Protein AF-A0A4U8U239-F1 (afdb_monomer_lite)

pLDDT: mean 87.63, std 6.92, range [66.44, 97.81]

Radius of gyration: 23.56 Å; chains: 1; bounding box: 45×42×90 Å

Structure (mmCIF, N/CA/C/O backbone):
data_AF-A0A4U8U239-F1
#
_entry.id   AF-A0A4U8U239-F1
#
loop_
_atom_site.group_PDB
_atom_site.id
_atom_site.type_symbol
_atom_site.label_atom_id
_atom_site.label_alt_id
_atom_site.label_comp_id
_atom_site.label_asym_id
_atom_site.label_entity_id
_atom_site.label_seq_id
_atom_site.pdbx_PDB_ins_code
_atom_site.Cartn_x
_atom_site.Cartn_y
_atom_site.Cartn_z
_atom_site.occupancy
_atom_site.B_iso_or_equiv
_atom_site.auth_seq_id
_atom_site.auth_comp_id
_atom_site.auth_asym_id
_atom_site.auth_atom_id
_atom_site.pdbx_PDB_model_num
ATOM 1 N N . VAL A 1 1 ? -16.270 -7.126 15.832 1.00 89.12 1 VAL A N 1
ATOM 2 C CA . VAL A 1 1 ? -16.347 -7.074 14.350 1.00 89.12 1 VAL A CA 1
ATOM 3 C C . VAL A 1 1 ? -17.760 -6.750 13.882 1.00 89.12 1 VAL A C 1
ATOM 5 O O . VAL A 1 1 ? -17.944 -5.683 13.320 1.00 89.12 1 VAL A O 1
ATOM 8 N N . GLN A 1 2 ? -18.766 -7.577 14.195 1.00 93.00 2 GLN A N 1
ATOM 9 C CA . GLN A 1 2 ? -20.156 -7.355 13.753 1.00 93.00 2 GLN A CA 1
ATOM 10 C C . GLN A 1 2 ? -20.724 -5.968 14.104 1.00 93.00 2 GLN A C 1
ATOM 12 O O . GLN A 1 2 ? -21.335 -5.341 13.250 1.00 93.00 2 GLN A O 1
ATOM 17 N N . ALA A 1 3 ? -20.462 -5.449 15.310 1.00 90.44 3 ALA A N 1
ATOM 18 C CA . ALA A 1 3 ? -20.930 -4.118 15.713 1.00 90.44 3 ALA A CA 1
ATOM 19 C C . ALA A 1 3 ? -20.398 -2.978 14.821 1.00 90.44 3 ALA A C 1
ATOM 21 O O . ALA A 1 3 ? -21.131 -2.041 14.531 1.00 90.44 3 ALA A O 1
ATOM 22 N N . PHE A 1 4 ? -19.150 -3.072 14.347 1.00 90.56 4 PHE A N 1
ATOM 23 C CA . PHE A 1 4 ? -18.616 -2.120 13.368 1.00 90.56 4 PHE A CA 1
ATOM 24 C C . PHE A 1 4 ? -19.278 -2.321 12.002 1.00 90.56 4 PHE A C 1
ATOM 26 O O . PHE A 1 4 ? -19.697 -1.353 11.372 1.00 90.56 4 PHE A O 1
ATOM 33 N N . ASN A 1 5 ? -19.433 -3.579 11.579 1.00 94.56 5 ASN A N 1
ATOM 34 C CA . ASN A 1 5 ? -19.950 -3.898 10.249 1.00 94.56 5 ASN A CA 1
ATOM 35 C C . ASN A 1 5 ? -21.451 -3.596 10.088 1.00 94.56 5 ASN A C 1
ATOM 37 O O . ASN A 1 5 ? -21.918 -3.371 8.976 1.00 94.56 5 ASN A O 1
ATOM 41 N N . ALA A 1 6 ? -22.207 -3.516 11.188 1.00 96.44 6 ALA A N 1
ATOM 42 C CA . ALA A 1 6 ? -23.620 -3.133 11.181 1.00 96.44 6 ALA A CA 1
ATOM 43 C C . ALA A 1 6 ? -23.863 -1.708 10.649 1.00 96.44 6 ALA A C 1
ATOM 45 O O . ALA A 1 6 ? -24.952 -1.406 10.167 1.00 96.44 6 ALA A O 1
ATOM 46 N N . VAL A 1 7 ? -22.851 -0.834 10.715 1.00 94.81 7 VAL A N 1
ATOM 47 C CA . VAL A 1 7 ? -22.928 0.567 10.271 1.00 94.81 7 VAL A CA 1
ATOM 48 C C . VAL A 1 7 ? -21.928 0.890 9.154 1.00 94.81 7 VAL A C 1
ATOM 50 O O . VAL A 1 7 ? -21.619 2.060 8.911 1.00 94.81 7 VAL A O 1
ATOM 53 N N . THR A 1 8 ? -21.429 -0.121 8.429 1.00 94.12 8 THR A N 1
ATOM 54 C CA . THR A 1 8 ? -20.496 0.079 7.303 1.00 94.12 8 THR A CA 1
ATOM 55 C C . THR A 1 8 ? -21.087 0.972 6.215 1.00 94.12 8 THR A C 1
ATOM 57 O O . THR A 1 8 ? -20.387 1.841 5.713 1.00 94.12 8 THR A O 1
ATOM 60 N N . ASN A 1 9 ? -22.383 0.857 5.910 1.00 92.06 9 ASN A N 1
ATOM 61 C CA . ASN A 1 9 ? -23.028 1.694 4.886 1.00 92.06 9 ASN A CA 1
ATOM 62 C C . ASN A 1 9 ? -23.039 3.192 5.239 1.00 92.06 9 ASN A C 1
ATOM 64 O O . ASN A 1 9 ? -23.106 4.032 4.349 1.00 92.06 9 ASN A O 1
ATOM 68 N N . GLN A 1 10 ? -22.969 3.536 6.528 1.00 92.94 10 GLN A N 1
ATOM 69 C CA . GLN A 1 10 ? -22.936 4.927 6.988 1.00 92.94 10 GLN A CA 1
ATOM 70 C C . GLN A 1 10 ? -21.494 5.429 7.126 1.00 92.94 10 GLN A C 1
ATOM 72 O O . GLN A 1 10 ? -21.146 6.522 6.678 1.00 92.94 10 GLN A O 1
ATOM 77 N N . THR A 1 11 ? -20.636 4.613 7.737 1.00 93.62 11 THR A N 1
ATOM 78 C CA . THR A 1 11 ? -19.259 4.996 8.078 1.00 93.62 11 THR A CA 1
ATOM 79 C C . THR A 1 11 ? -18.262 4.788 6.938 1.00 93.62 11 THR A C 1
ATOM 81 O O . THR A 1 11 ? -17.232 5.454 6.909 1.00 93.62 11 THR A O 1
ATOM 84 N N . GLY A 1 12 ? -18.543 3.873 6.008 1.00 93.44 12 GLY A N 1
ATOM 85 C CA . GLY A 1 12 ? -17.597 3.397 4.993 1.00 93.44 12 GLY A CA 1
ATOM 86 C C . GLY A 1 12 ? -16.484 2.510 5.542 1.00 93.44 12 GLY A C 1
ATOM 87 O O . GLY A 1 12 ? -15.516 2.251 4.828 1.00 93.44 12 GLY A O 1
ATOM 88 N N . VAL A 1 13 ? -16.583 2.075 6.804 1.00 95.69 13 VAL A N 1
ATOM 89 C CA . VAL A 1 13 ? -15.553 1.285 7.486 1.00 95.69 13 VAL A CA 1
ATOM 90 C C . VAL A 1 13 ? -16.007 -0.160 7.634 1.00 95.69 13 VAL A C 1
ATOM 92 O O . VAL A 1 13 ? -17.087 -0.443 8.148 1.00 95.69 13 VAL A O 1
ATOM 95 N N . GLU A 1 14 ? -15.145 -1.078 7.220 1.00 95.12 14 GLU A N 1
ATOM 96 C CA . GLU A 1 14 ? -15.298 -2.517 7.380 1.00 95.12 14 GLU A CA 1
ATOM 97 C C . GLU A 1 14 ? -14.245 -3.037 8.363 1.00 95.12 14 GLU A C 1
ATOM 99 O O . GLU A 1 14 ? -13.045 -2.786 8.220 1.00 95.12 14 GLU A O 1
ATOM 104 N N . ALA A 1 15 ? -14.694 -3.772 9.374 1.00 95.06 15 ALA A N 1
ATOM 105 C CA . ALA A 1 15 ? -13.846 -4.443 10.339 1.00 95.06 15 ALA A CA 1
ATOM 106 C C . ALA A 1 15 ? -13.650 -5.915 9.970 1.00 95.06 15 ALA A C 1
ATOM 108 O O . ALA A 1 15 ? -14.601 -6.616 9.619 1.00 95.06 15 ALA A O 1
ATOM 109 N N . TYR A 1 16 ? -12.427 -6.405 10.148 1.00 94.12 16 TYR A N 1
ATOM 110 C CA . TYR A 1 16 ? -12.089 -7.821 10.031 1.00 94.12 16 TYR A CA 1
ATOM 111 C C . TYR A 1 16 ? -10.949 -8.184 10.986 1.00 94.12 16 TYR A C 1
ATOM 113 O O . TYR A 1 16 ? -10.226 -7.318 11.480 1.00 94.12 16 TYR A O 1
ATOM 121 N N . THR A 1 17 ? -10.793 -9.472 11.269 1.00 92.25 17 THR A N 1
ATOM 122 C CA . THR A 1 17 ? -9.644 -10.007 12.008 1.00 92.25 17 THR A CA 1
ATOM 123 C C . THR A 1 17 ? -8.698 -10.686 11.035 1.00 92.25 17 THR A C 1
ATOM 125 O O . THR A 1 17 ? -9.157 -11.417 10.161 1.00 92.25 17 THR A O 1
ATOM 128 N N . ASP A 1 18 ? -7.396 -10.444 11.162 1.00 88.75 18 ASP A N 1
ATOM 129 C CA . ASP A 1 18 ? -6.413 -11.195 10.377 1.00 88.75 18 ASP A CA 1
ATOM 130 C C . ASP A 1 18 ? -6.104 -12.571 10.987 1.00 88.75 18 ASP A C 1
ATOM 132 O O . ASP A 1 18 ? -6.537 -12.901 12.091 1.00 88.75 18 ASP A O 1
ATOM 136 N N . GLU A 1 19 ? -5.304 -13.361 10.270 1.00 87.62 19 GLU A N 1
ATOM 137 C CA . GLU A 1 19 ? -4.819 -14.686 10.685 1.00 87.62 19 GLU A CA 1
ATOM 138 C C . GLU A 1 19 ? -4.038 -14.666 12.010 1.00 87.62 19 GLU A C 1
ATOM 140 O O . GLU A 1 19 ? -3.882 -15.693 12.662 1.00 87.62 19 GLU A O 1
ATOM 145 N N . ARG A 1 20 ? -3.547 -13.492 12.431 1.00 86.06 20 ARG A N 1
ATOM 146 C CA . ARG A 1 20 ? -2.832 -13.286 13.699 1.00 86.06 20 ARG A CA 1
ATOM 147 C C . ARG A 1 20 ? -3.759 -12.788 14.814 1.00 86.06 20 ARG A C 1
ATOM 149 O O . ARG A 1 20 ? -3.275 -12.408 15.877 1.00 86.06 20 ARG A O 1
ATOM 156 N N . GLY A 1 21 ? -5.071 -12.748 14.574 1.00 87.62 21 GLY A N 1
ATOM 157 C CA . GLY A 1 21 ? -6.083 -12.308 15.533 1.00 87.62 21 GLY A CA 1
ATOM 158 C C . GLY A 1 21 ? -6.129 -10.795 15.764 1.00 87.62 21 GLY A C 1
ATOM 159 O O . GLY A 1 21 ? -6.797 -10.339 16.692 1.00 87.62 21 GLY A O 1
ATOM 160 N N . ARG A 1 22 ? -5.439 -9.986 14.951 1.00 86.25 22 ARG A N 1
ATOM 161 C CA . ARG A 1 22 ? -5.459 -8.523 15.092 1.00 86.25 22 ARG A CA 1
ATOM 162 C C . ARG A 1 22 ? -6.729 -7.960 14.468 1.00 86.25 22 ARG A C 1
ATOM 164 O O . ARG A 1 22 ? -7.113 -8.351 13.368 1.00 86.25 22 ARG A O 1
ATOM 171 N N . LEU A 1 23 ? -7.345 -6.994 15.149 1.00 89.06 23 LEU A N 1
ATOM 172 C CA . LEU A 1 23 ? -8.452 -6.215 14.600 1.00 89.06 23 LEU A CA 1
ATOM 173 C C . LEU A 1 23 ? -7.921 -5.218 13.565 1.00 89.06 23 LEU A C 1
ATOM 175 O O . LEU A 1 23 ? -7.136 -4.330 13.897 1.00 89.06 23 LEU A O 1
ATOM 179 N N . ASN A 1 24 ? -8.400 -5.336 12.333 1.00 90.75 24 ASN A N 1
ATOM 180 C CA . ASN A 1 24 ? -8.110 -4.424 11.240 1.00 90.75 24 ASN A CA 1
ATOM 181 C C . ASN A 1 24 ? -9.386 -3.706 10.808 1.00 90.75 24 ASN A C 1
ATOM 183 O O . ASN A 1 24 ? -10.465 -4.297 10.762 1.00 90.75 24 ASN A O 1
ATOM 187 N N . LEU A 1 25 ? -9.241 -2.425 10.478 1.00 92.25 25 LEU A N 1
ATOM 188 C CA . LEU A 1 25 ? -10.317 -1.582 9.974 1.00 92.25 25 LEU A CA 1
ATOM 189 C C . LEU A 1 25 ? -9.898 -1.038 8.614 1.00 92.25 25 LEU A C 1
ATOM 191 O O . LEU A 1 25 ? -8.830 -0.436 8.486 1.00 92.25 25 LEU A O 1
ATOM 195 N N . ARG A 1 26 ? -10.726 -1.277 7.602 1.00 93.19 26 ARG A N 1
ATOM 196 C CA . ARG A 1 26 ? -10.507 -0.850 6.222 1.00 93.19 26 ARG A CA 1
ATOM 197 C C . ARG A 1 26 ? -11.599 0.130 5.827 1.00 93.19 26 ARG A C 1
ATOM 199 O O . ARG A 1 26 ? -12.774 -0.159 6.014 1.00 93.19 26 ARG A O 1
ATOM 206 N N . SER A 1 27 ? -11.213 1.265 5.255 1.00 94.75 27 SER A N 1
ATOM 207 C CA . SER A 1 27 ? -12.162 2.122 4.547 1.00 94.75 27 SER A CA 1
ATOM 208 C C . SER A 1 27 ? -12.376 1.561 3.142 1.00 94.75 27 SER A C 1
ATOM 210 O O . SER A 1 27 ? -11.406 1.237 2.454 1.00 94.75 27 SER A O 1
ATOM 212 N N . VAL A 1 28 ? -13.636 1.417 2.738 1.00 92.06 28 VAL A N 1
ATOM 213 C CA . VAL A 1 28 ? -14.023 0.869 1.426 1.00 92.06 28 VAL A CA 1
ATOM 214 C C . VAL A 1 28 ? -13.855 1.910 0.314 1.00 92.06 28 VAL A C 1
ATOM 216 O O . VAL A 1 28 ? -13.557 1.561 -0.822 1.00 92.06 28 VAL A O 1
ATOM 219 N N . ASP A 1 29 ? -14.002 3.190 0.650 1.00 91.25 29 ASP A N 1
ATOM 220 C CA . ASP A 1 29 ? -14.019 4.321 -0.284 1.00 91.25 29 ASP A CA 1
ATOM 221 C C . ASP A 1 29 ? -12.818 5.272 -0.134 1.00 91.25 29 ASP A C 1
ATOM 223 O O . ASP A 1 29 ? -12.773 6.326 -0.764 1.00 91.25 29 ASP A O 1
ATOM 227 N N . GLY A 1 30 ? -11.826 4.910 0.686 1.00 89.12 30 GLY A N 1
ATOM 228 C CA . GLY A 1 30 ? -10.599 5.689 0.874 1.00 89.12 30 GLY A CA 1
ATOM 229 C C . GLY A 1 30 ? -10.730 6.883 1.824 1.00 89.12 30 GLY A C 1
ATOM 230 O O . GLY A 1 30 ? -9.818 7.707 1.895 1.00 89.12 30 GLY A O 1
ATOM 231 N N . ARG A 1 31 ? -11.830 6.993 2.578 1.00 91.12 31 ARG A N 1
ATOM 232 C CA . ARG A 1 31 ? -11.974 7.988 3.648 1.00 91.12 31 ARG A CA 1
ATOM 233 C C . ARG A 1 31 ? -11.048 7.704 4.831 1.00 91.12 31 ARG A C 1
ATOM 235 O O . ARG A 1 31 ? -10.681 6.567 5.128 1.00 91.12 31 ARG A O 1
ATOM 242 N N . GLY A 1 32 ? -10.729 8.767 5.567 1.00 92.12 32 GLY A N 1
ATOM 243 C CA . GLY A 1 32 ? -10.059 8.643 6.854 1.00 92.12 32 GLY A CA 1
ATOM 244 C C . GLY A 1 32 ? -10.938 7.975 7.905 1.00 92.12 32 GLY A C 1
ATOM 245 O O . GLY A 1 32 ? -12.144 8.201 7.971 1.00 92.12 32 GLY A O 1
ATOM 246 N N . ILE A 1 33 ? -10.308 7.174 8.755 1.00 94.00 33 ILE A N 1
ATOM 247 C CA . ILE A 1 33 ? -10.934 6.495 9.881 1.00 94.00 33 ILE A CA 1
ATOM 248 C C . ILE A 1 33 ? -10.570 7.262 11.148 1.00 94.00 33 ILE A C 1
ATOM 250 O O . ILE A 1 33 ? -9.400 7.329 11.533 1.00 94.00 33 ILE A O 1
ATOM 254 N N . LYS A 1 34 ? -11.586 7.813 11.814 1.00 93.38 34 LYS A N 1
ATOM 255 C CA . LYS A 1 34 ? -11.465 8.405 13.145 1.00 93.38 34 LYS A CA 1
ATOM 256 C C . LYS A 1 34 ? -12.324 7.631 14.129 1.00 93.38 34 LYS A C 1
ATOM 258 O O . LYS A 1 34 ? -13.520 7.467 13.911 1.00 93.38 34 LYS A O 1
ATOM 263 N N . ILE A 1 35 ? -11.712 7.176 15.216 1.00 91.94 35 ILE A N 1
ATOM 264 C CA . ILE A 1 35 ? -12.383 6.411 16.266 1.00 91.94 35 ILE A CA 1
ATOM 265 C C . ILE A 1 35 ? -12.083 7.059 17.597 1.00 91.94 35 ILE A C 1
ATOM 267 O O . ILE A 1 35 ? -10.930 7.158 18.012 1.00 91.94 35 ILE A O 1
ATOM 271 N N . SER A 1 36 ? -13.137 7.459 18.285 1.00 90.75 36 SER A N 1
ATOM 272 C CA . SER A 1 36 ? -13.073 7.919 19.659 1.00 90.75 36 SER A CA 1
ATOM 273 C C . SER A 1 36 ? -14.030 7.109 20.514 1.00 90.75 36 SER A C 1
ATOM 275 O O . SER A 1 36 ? -15.058 6.620 20.045 1.00 90.75 36 SER A O 1
ATOM 277 N N . ILE A 1 37 ? -13.681 6.982 21.785 1.00 87.06 37 ILE A N 1
ATOM 278 C CA . ILE A 1 37 ? -14.622 6.573 22.819 1.00 87.06 37 ILE A CA 1
ATOM 279 C C . ILE A 1 37 ? -14.997 7.808 23.631 1.00 87.06 37 ILE A C 1
ATOM 281 O O . ILE A 1 37 ? -14.170 8.701 23.851 1.00 87.06 37 ILE A O 1
ATOM 285 N N . GLY A 1 38 ? -16.258 7.863 24.057 1.00 82.00 38 GLY A N 1
ATOM 286 C CA . GLY A 1 38 ? -16.672 8.810 25.086 1.00 82.00 38 GLY A CA 1
ATOM 287 C C . GLY A 1 38 ? -15.878 8.582 26.375 1.00 82.00 38 GLY A C 1
ATOM 288 O O . GLY A 1 38 ? -15.205 7.560 26.529 1.00 82.00 38 GLY A O 1
ATOM 289 N N . LYS A 1 39 ? -15.956 9.531 27.313 1.00 77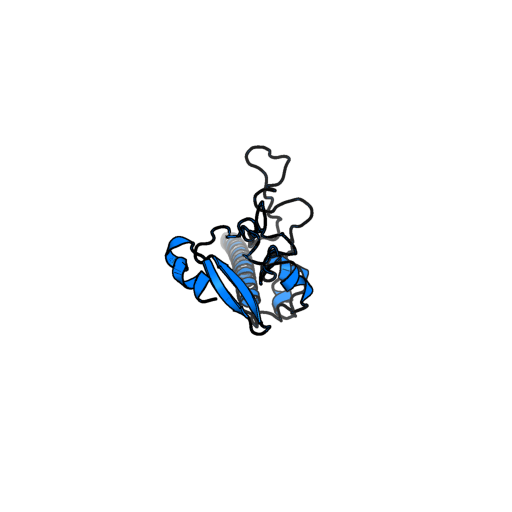.56 39 LYS A N 1
ATOM 290 C CA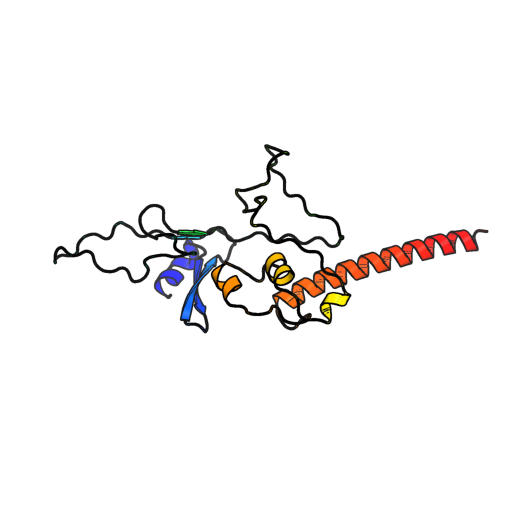 . LYS A 1 39 ? -15.408 9.307 28.655 1.00 77.56 39 LYS A CA 1
ATOM 291 C C . LYS A 1 39 ? -16.046 8.047 29.230 1.00 77.56 39 LYS A C 1
ATOM 293 O O . LYS A 1 39 ? -17.267 7.901 29.179 1.00 77.56 39 LYS A O 1
ATOM 298 N N . ASN A 1 40 ? -15.231 7.150 29.774 1.00 74.50 40 ASN A N 1
ATOM 299 C CA . ASN A 1 40 ? -15.776 6.020 30.508 1.00 74.50 40 ASN A CA 1
ATOM 300 C C . ASN A 1 40 ? -16.367 6.543 31.820 1.00 74.50 40 ASN A C 1
ATOM 302 O O . ASN A 1 40 ? -15.644 6.911 32.747 1.00 74.50 40 ASN A O 1
ATOM 306 N N . GLU A 1 41 ? -17.692 6.591 31.877 1.00 75.94 41 GLU A N 1
ATOM 307 C CA . GLU A 1 41 ? -18.444 6.924 33.082 1.00 75.94 41 GLU A CA 1
ATOM 308 C C . GLU A 1 41 ? -18.244 5.832 34.148 1.00 75.94 41 GLU A C 1
ATOM 310 O O . GLU A 1 41 ? -18.044 4.653 33.838 1.00 75.94 41 GLU A O 1
ATOM 315 N N . LYS A 1 42 ? -18.296 6.210 35.431 1.00 79.56 42 LYS A N 1
ATOM 316 C CA . LYS A 1 42 ? -18.267 5.230 36.526 1.00 79.56 42 LYS A CA 1
ATOM 317 C C . LYS A 1 42 ? -19.534 4.375 36.458 1.00 79.56 42 LYS A C 1
ATOM 319 O O . LYS A 1 42 ? -20.637 4.908 36.397 1.00 79.56 42 LYS A O 1
ATOM 324 N N . GLY A 1 43 ? -19.380 3.054 36.520 1.00 76.25 43 GLY A N 1
ATOM 325 C CA . GLY A 1 43 ? -20.520 2.159 36.714 1.00 76.25 43 GLY A CA 1
ATOM 326 C C . GLY A 1 43 ? -21.140 2.338 38.105 1.00 76.25 43 GLY A C 1
ATOM 327 O O . GLY A 1 43 ? -20.559 2.995 38.970 1.00 76.25 43 GLY A O 1
ATOM 328 N N . GLN A 1 44 ? -22.280 1.687 38.360 1.00 77.06 44 GLN A N 1
ATOM 329 C CA . GLN A 1 44 ? -22.995 1.751 39.651 1.00 77.06 44 GLN A CA 1
ATOM 330 C C . GLN A 1 44 ? -22.109 1.403 40.868 1.00 77.06 44 GLN A C 1
ATOM 332 O O . GLN A 1 44 ? -22.338 1.901 41.964 1.00 77.06 44 GLN A O 1
ATOM 337 N N . ASN A 1 45 ? -21.031 0.639 40.664 1.00 82.06 45 ASN A N 1
ATOM 338 C CA . ASN A 1 45 ? -20.056 0.267 41.697 1.00 82.06 45 ASN A CA 1
ATOM 339 C C . ASN A 1 45 ? -18.961 1.333 41.940 1.00 82.06 45 ASN A C 1
ATOM 341 O O . ASN A 1 45 ? -17.938 1.036 42.557 1.00 82.06 45 ASN A O 1
ATOM 345 N N . GLY A 1 46 ? -19.094 2.543 41.381 1.00 81.19 46 GLY A N 1
ATOM 346 C CA . GLY A 1 46 ? -18.133 3.647 41.522 1.00 81.19 46 GLY A CA 1
ATOM 347 C C . GLY A 1 46 ? -16.799 3.455 40.783 1.00 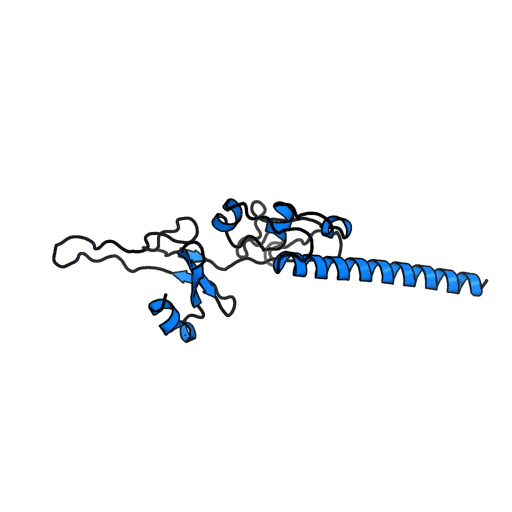81.19 46 GLY A C 1
ATOM 348 O O . GLY A 1 46 ? -15.941 4.342 40.823 1.00 81.19 46 GLY A O 1
ATOM 349 N N . LYS A 1 47 ? -16.619 2.322 40.093 1.00 81.38 47 LYS A N 1
ATOM 350 C CA . LYS A 1 47 ? -15.434 1.983 39.294 1.00 81.38 47 LYS A CA 1
ATOM 351 C C . LYS A 1 47 ? -15.681 2.269 37.816 1.00 81.38 47 LYS A C 1
ATOM 353 O O . LYS A 1 47 ? -16.779 2.048 37.309 1.00 81.38 47 LYS A O 1
ATOM 358 N N . VAL A 1 48 ? -14.643 2.738 37.131 1.00 77.31 48 VAL A N 1
ATOM 359 C CA . VAL A 1 48 ? -14.656 2.912 35.676 1.00 77.31 48 VAL A CA 1
ATOM 360 C C . VAL A 1 48 ? -14.525 1.524 35.035 1.00 77.31 48 VAL A C 1
ATOM 362 O O . VAL A 1 48 ? -13.564 0.821 35.360 1.00 77.31 48 VAL A O 1
ATOM 365 N N . PRO A 1 49 ? -15.473 1.089 34.187 1.00 76.12 49 PRO A N 1
ATOM 366 C CA . PRO A 1 49 ? -15.373 -0.196 33.512 1.00 76.12 49 PRO A CA 1
ATOM 367 C C . PRO A 1 49 ? -14.160 -0.211 32.574 1.00 76.12 49 PRO A C 1
ATOM 369 O O . PRO A 1 49 ? -13.818 0.795 31.948 1.00 76.12 49 PRO A O 1
ATOM 372 N N . GLU A 1 50 ? -13.489 -1.358 32.490 1.00 76.50 50 GLU A N 1
ATOM 373 C CA . GLU A 1 50 ? -12.353 -1.517 31.590 1.00 76.50 50 GLU A CA 1
ATOM 374 C C . GLU A 1 50 ? -12.832 -1.560 30.135 1.00 76.50 50 GLU A C 1
ATOM 376 O O . GLU A 1 50 ? -13.724 -2.328 29.775 1.00 76.50 50 GLU A O 1
ATOM 381 N N . VAL A 1 51 ? -12.231 -0.727 29.285 1.00 78.38 51 VAL A N 1
ATOM 382 C CA . VAL A 1 51 ? -12.467 -0.777 27.840 1.00 78.38 51 VAL A CA 1
ATOM 383 C C . VAL A 1 51 ? -11.635 -1.876 27.204 1.00 78.38 51 VAL A C 1
ATOM 385 O O . VAL A 1 51 ? -10.426 -1.961 27.421 1.00 78.38 51 VAL A O 1
ATOM 388 N N . ALA A 1 52 ? -12.287 -2.666 26.351 1.00 80.25 52 ALA A N 1
ATOM 389 C CA . ALA A 1 52 ? -11.657 -3.760 25.618 1.00 80.25 52 ALA A CA 1
ATOM 390 C C . ALA A 1 52 ? -10.516 -3.289 24.695 1.00 80.25 52 ALA A C 1
ATOM 392 O O . ALA A 1 52 ? -9.577 -4.037 24.440 1.00 80.25 52 ALA A O 1
ATOM 393 N N . VAL A 1 53 ? -10.574 -2.043 24.208 1.00 83.56 53 VAL A N 1
ATOM 394 C CA . VAL A 1 53 ? -9.531 -1.431 23.375 1.00 83.56 53 VAL A CA 1
ATOM 395 C C . VAL A 1 53 ? -9.154 -0.078 23.972 1.00 83.56 53 VAL A C 1
ATOM 397 O O . VAL A 1 53 ? -9.988 0.818 24.069 1.00 83.56 53 VAL A O 1
ATOM 400 N N . LYS A 1 54 ? -7.890 0.074 24.385 1.00 82.31 54 LYS A N 1
ATOM 401 C CA . LYS A 1 54 ? -7.372 1.302 25.025 1.00 82.31 54 LYS A CA 1
ATOM 402 C C . LYS A 1 54 ? -6.691 2.246 24.032 1.00 82.31 54 LYS A C 1
ATOM 404 O O . LYS A 1 54 ? -6.724 3.467 24.198 1.00 82.31 54 LYS A O 1
ATOM 409 N N . SER A 1 55 ? -6.067 1.688 22.998 1.00 86.94 55 SER A N 1
ATOM 410 C CA . SER A 1 55 ? -5.356 2.446 21.974 1.00 86.94 55 SER A CA 1
ATOM 411 C C . SER A 1 55 ? -5.405 1.752 20.618 1.00 86.94 55 SER A C 1
ATOM 413 O O . SER A 1 55 ? -5.585 0.538 20.522 1.00 86.94 55 SER A O 1
ATOM 415 N N . MET A 1 56 ? -5.250 2.547 19.563 1.00 86.69 56 MET A N 1
ATOM 416 C CA . MET A 1 56 ? -5.153 2.094 18.176 1.00 86.69 56 MET A CA 1
ATOM 417 C C . MET A 1 56 ? -4.045 2.869 17.453 1.00 86.69 56 MET A C 1
ATOM 419 O O . MET A 1 56 ? -3.413 3.749 18.034 1.00 86.69 56 MET A O 1
ATOM 423 N N . ASN A 1 57 ? -3.757 2.500 16.203 1.00 84.88 57 ASN A N 1
ATOM 424 C CA . ASN A 1 57 ? -2.835 3.224 15.320 1.00 84.88 57 ASN A CA 1
ATOM 425 C C . ASN A 1 57 ? -1.480 3.599 15.967 1.00 84.88 57 ASN A C 1
ATOM 427 O O . ASN A 1 57 ? -1.100 4.766 16.031 1.00 84.88 57 ASN A O 1
ATOM 431 N N . GLY A 1 58 ? -0.757 2.611 16.505 1.00 80.19 58 GLY A N 1
ATOM 432 C CA . GLY A 1 58 ? 0.562 2.851 17.107 1.00 80.19 58 GLY A CA 1
ATOM 433 C C . GLY A 1 58 ? 0.525 3.549 18.471 1.00 80.19 58 GLY A C 1
ATOM 434 O O . GLY A 1 58 ? 1.488 4.214 18.836 1.00 80.19 58 GLY A O 1
ATOM 435 N N . GLY A 1 59 ? -0.568 3.395 19.227 1.00 84.56 59 GLY A N 1
ATOM 436 C CA . GLY A 1 59 ? -0.667 3.862 20.614 1.00 84.56 59 GLY A CA 1
ATOM 437 C C . GLY A 1 59 ? -1.474 5.146 20.806 1.00 84.56 59 GLY A C 1
ATOM 438 O O . GLY A 1 59 ? -1.520 5.668 21.920 1.00 84.56 59 GLY A O 1
ATOM 439 N N . GLN A 1 60 ? -2.150 5.641 19.766 1.00 88.88 60 GLN A N 1
ATOM 440 C CA . GLN A 1 60 ? -3.113 6.729 19.910 1.00 88.88 60 GLN A CA 1
ATOM 441 C C . GLN A 1 60 ? -4.248 6.288 20.839 1.00 88.88 60 GLN A C 1
ATOM 443 O O . GLN A 1 60 ? -4.905 5.271 20.606 1.00 88.88 60 GLN A O 1
ATOM 448 N N . LYS A 1 61 ? -4.458 7.046 21.918 1.00 89.25 61 LYS A N 1
ATOM 449 C CA . LYS A 1 61 ? -5.537 6.797 22.878 1.00 89.25 61 LYS A CA 1
ATOM 450 C C . LYS A 1 61 ? -6.886 7.024 22.201 1.00 89.25 61 LYS A C 1
ATOM 452 O O . LYS A 1 61 ? -7.049 7.990 21.460 1.00 89.25 61 LYS A O 1
ATOM 457 N N . LEU A 1 62 ? -7.850 6.149 22.479 1.00 89.06 62 LEU A N 1
ATOM 458 C CA . LEU A 1 62 ? -9.208 6.306 21.950 1.00 89.06 62 LEU A CA 1
ATOM 459 C C . LEU A 1 62 ? -10.020 7.356 22.717 1.00 89.06 62 LEU A C 1
ATOM 461 O O . LEU A 1 62 ? -10.948 7.938 22.164 1.00 89.06 62 LEU A O 1
ATOM 465 N N . GLU A 1 63 ? -9.681 7.609 23.979 1.00 86.94 63 GLU A N 1
ATOM 466 C CA . GLU A 1 63 ? -10.348 8.627 24.788 1.00 86.94 63 GLU A CA 1
ATOM 467 C C . GLU A 1 63 ? -9.903 10.045 24.385 1.00 86.94 63 GLU A C 1
ATOM 469 O O . GLU A 1 63 ? -8.734 10.298 24.075 1.00 86.94 63 GLU A O 1
ATOM 474 N N . GLY A 1 64 ? -10.838 10.997 24.410 1.00 86.06 64 GLY A N 1
ATOM 475 C CA . GLY A 1 64 ? -10.569 12.400 24.103 1.00 86.06 64 GLY A CA 1
ATOM 476 C C . GLY A 1 64 ? -10.538 12.670 22.599 1.00 86.06 64 GLY A C 1
ATOM 477 O O . GLY A 1 64 ? -11.575 12.618 21.944 1.00 86.06 64 GLY A O 1
ATOM 478 N N . LYS A 1 65 ? -9.360 12.996 22.045 1.00 85.38 65 LYS A N 1
ATOM 479 C CA . LYS A 1 65 ? -9.216 13.350 20.615 1.00 85.38 65 LYS A CA 1
ATOM 480 C C . LYS A 1 65 ? -9.486 12.171 19.665 1.00 85.38 65 LYS A C 1
ATOM 482 O O . LYS A 1 65 ? -9.812 12.410 18.503 1.00 85.38 65 LYS A O 1
ATOM 487 N N . GLY A 1 66 ? -9.398 10.939 20.169 1.00 90.50 66 GLY A N 1
ATOM 488 C CA . GLY A 1 66 ? -9.544 9.713 19.390 1.00 90.50 66 GLY A CA 1
ATOM 489 C C . GLY A 1 66 ? -8.282 9.328 18.617 1.00 90.50 66 GLY A C 1
ATOM 490 O O . GLY A 1 66 ? -7.292 10.060 18.580 1.00 90.50 66 GLY A O 1
ATOM 491 N N . SER A 1 67 ? -8.338 8.157 17.989 1.00 92.31 67 SER A N 1
ATOM 492 C CA . SER A 1 67 ? -7.351 7.691 17.021 1.00 92.31 67 SER A CA 1
ATOM 493 C C . SER A 1 67 ? -7.790 8.069 15.610 1.00 92.31 67 SER A C 1
ATOM 495 O O . SER A 1 67 ? -8.933 7.824 15.228 1.00 92.31 67 SER A O 1
ATOM 497 N N . GLU A 1 68 ? -6.877 8.657 14.842 1.00 91.25 68 GLU A N 1
ATOM 498 C CA . GLU A 1 68 ? -7.107 9.132 13.478 1.00 91.25 68 GLU A CA 1
ATOM 499 C C . GLU A 1 68 ? -6.104 8.486 12.520 1.00 91.25 68 GLU A C 1
ATOM 501 O O . GLU A 1 68 ? -4.898 8.461 12.789 1.00 91.25 68 GLU A O 1
ATOM 506 N N . ASN A 1 69 ? -6.599 7.975 11.394 1.00 90.88 69 ASN A N 1
ATOM 507 C CA . ASN A 1 69 ? -5.791 7.421 10.316 1.00 90.88 69 ASN A CA 1
ATOM 508 C C . ASN A 1 69 ? -6.428 7.746 8.958 1.00 90.88 69 ASN A C 1
ATOM 510 O O . ASN A 1 69 ? -7.534 7.298 8.672 1.00 90.88 69 ASN A O 1
ATOM 514 N N . TYR A 1 70 ? -5.713 8.488 8.115 1.00 90.62 70 TYR A N 1
ATOM 515 C CA . TYR A 1 70 ? -6.172 8.910 6.784 1.00 90.62 70 TYR A CA 1
ATOM 516 C C . TYR A 1 70 ? -5.568 8.077 5.644 1.00 90.62 70 TYR A C 1
ATOM 518 O O . TYR A 1 70 ? -5.640 8.458 4.481 1.00 90.62 70 TYR A O 1
ATOM 526 N N . GLY A 1 71 ? -4.965 6.932 5.967 1.00 89.06 71 GLY A N 1
ATOM 527 C CA . GLY A 1 71 ? -4.289 6.081 4.999 1.00 89.06 71 GLY A CA 1
ATOM 528 C C . GLY A 1 71 ? -2.916 6.616 4.595 1.00 89.06 71 GLY A C 1
ATOM 529 O O . GLY A 1 71 ? -2.256 7.346 5.337 1.00 89.06 71 GLY A O 1
ATOM 530 N N . ARG A 1 72 ? -2.454 6.182 3.420 1.00 87.38 72 ARG A N 1
ATOM 531 C CA . ARG A 1 72 ? -1.176 6.574 2.818 1.00 87.38 72 ARG A CA 1
ATOM 532 C C . ARG A 1 72 ? -1.387 6.810 1.330 1.00 87.38 72 ARG A C 1
ATOM 534 O O . ARG A 1 72 ? -2.197 6.120 0.716 1.00 87.38 72 ARG A O 1
ATOM 541 N N . LEU A 1 73 ? -0.608 7.722 0.760 1.00 89.25 73 LEU A N 1
ATOM 542 C CA . LEU A 1 73 ? -0.516 7.895 -0.682 1.00 89.25 73 LEU A CA 1
ATOM 543 C C . LEU A 1 73 ? 0.802 7.293 -1.178 1.00 89.25 73 LEU A C 1
ATOM 545 O O . LEU A 1 73 ? 1.867 7.574 -0.629 1.00 89.25 73 LEU A O 1
ATOM 549 N N . SER A 1 74 ? 0.713 6.466 -2.213 1.00 90.38 74 SER A N 1
ATOM 550 C CA . SER A 1 74 ? 1.858 5.915 -2.935 1.00 90.38 74 SER A CA 1
ATOM 551 C C . SER A 1 74 ? 1.812 6.450 -4.355 1.00 90.38 74 SER A C 1
ATOM 553 O O . SER A 1 74 ? 0.772 6.384 -5.006 1.00 90.38 74 SER A O 1
ATOM 555 N N . LEU A 1 75 ? 2.931 6.997 -4.816 1.00 92.69 75 LEU A N 1
ATOM 556 C CA . LEU A 1 75 ? 3.077 7.538 -6.160 1.00 92.69 75 LEU A CA 1
ATOM 557 C C . LEU A 1 75 ? 4.124 6.694 -6.882 1.00 92.69 75 LEU A C 1
ATOM 559 O O . LEU A 1 75 ? 5.217 6.503 -6.350 1.00 92.69 75 LEU A O 1
ATOM 563 N N . SER A 1 76 ? 3.798 6.204 -8.074 1.00 93.38 76 SER A N 1
ATOM 564 C CA . SER A 1 76 ? 4.763 5.586 -8.979 1.00 93.38 76 SER A CA 1
ATOM 565 C C . SER A 1 76 ? 4.928 6.452 -10.223 1.00 93.38 76 SER A C 1
ATOM 567 O O . SER A 1 76 ? 4.026 7.182 -10.643 1.00 93.38 76 SER A O 1
ATOM 569 N N . ARG A 1 77 ? 6.130 6.419 -10.789 1.00 94.44 77 ARG A N 1
ATOM 570 C CA . ARG A 1 77 ? 6.438 7.011 -12.085 1.00 94.44 77 ARG A CA 1
ATOM 571 C C . ARG A 1 77 ? 7.285 6.011 -12.855 1.00 94.44 77 ARG A C 1
ATOM 573 O O . ARG A 1 77 ? 8.078 5.281 -12.274 1.00 94.44 77 ARG A O 1
ATOM 580 N N . LEU A 1 78 ? 7.096 6.000 -14.168 1.00 92.25 78 LEU A N 1
ATOM 581 C CA . LEU A 1 78 ? 7.723 5.054 -15.091 1.00 92.25 78 LEU A CA 1
ATOM 582 C C . LEU A 1 78 ? 9.044 5.567 -15.679 1.00 92.25 78 LEU A C 1
ATOM 584 O O . LEU A 1 78 ? 9.621 4.919 -16.548 1.00 92.25 78 LEU A O 1
ATOM 588 N N . ASP A 1 79 ? 9.505 6.737 -15.237 1.00 88.19 79 ASP A N 1
ATOM 589 C CA . ASP A 1 79 ? 10.845 7.242 -15.518 1.00 88.19 79 ASP A CA 1
ATOM 590 C C . ASP A 1 79 ? 11.698 7.205 -14.239 1.00 88.19 79 ASP A C 1
ATOM 592 O O . ASP A 1 79 ? 11.183 7.044 -13.135 1.00 88.19 79 ASP A O 1
ATOM 596 N N . SER A 1 80 ? 13.015 7.346 -14.379 1.00 82.75 80 SER A N 1
ATOM 597 C CA . SER A 1 80 ? 13.947 7.275 -13.245 1.00 82.75 80 SER A CA 1
ATOM 598 C C . SER A 1 80 ? 14.084 8.594 -12.463 1.00 82.75 80 SER A C 1
ATOM 600 O O . SER A 1 80 ? 15.054 8.757 -11.724 1.00 82.75 80 SER A O 1
ATOM 602 N N . ARG A 1 81 ? 13.176 9.569 -12.636 1.00 90.31 81 ARG A N 1
ATOM 603 C CA . ARG A 1 81 ? 13.249 10.884 -11.970 1.00 90.31 81 ARG A CA 1
ATOM 604 C C . ARG A 1 81 ? 12.380 10.920 -10.718 1.00 90.31 81 ARG A C 1
ATOM 606 O O . ARG A 1 81 ? 11.278 10.379 -10.703 1.00 90.31 81 ARG A O 1
ATOM 613 N N . ASP A 1 82 ? 12.833 11.658 -9.705 1.00 90.06 82 ASP A N 1
ATOM 614 C CA . ASP A 1 82 ? 12.109 11.799 -8.435 1.00 90.06 82 ASP A CA 1
ATOM 615 C C . ASP A 1 82 ? 10.733 12.471 -8.624 1.00 90.06 82 ASP A C 1
ATOM 617 O O . ASP A 1 82 ? 10.544 13.344 -9.486 1.00 90.06 82 ASP A O 1
ATOM 621 N N . ILE A 1 83 ? 9.760 12.067 -7.808 1.00 89.38 83 ILE A N 1
ATOM 622 C CA . ILE A 1 83 ? 8.440 12.696 -7.739 1.00 89.38 83 ILE A CA 1
ATOM 623 C C . ILE A 1 83 ? 8.483 13.715 -6.608 1.00 89.38 83 ILE A C 1
ATOM 625 O O . ILE A 1 83 ? 8.446 13.369 -5.430 1.00 89.38 83 ILE A O 1
ATOM 629 N N . ILE A 1 84 ? 8.539 14.992 -6.972 1.00 85.75 84 ILE A N 1
ATOM 630 C CA . ILE A 1 84 ? 8.559 16.076 -5.995 1.00 85.75 84 ILE A CA 1
ATOM 631 C C . ILE A 1 84 ? 7.117 16.513 -5.717 1.00 85.75 84 ILE A C 1
ATOM 633 O O . ILE A 1 84 ? 6.401 16.937 -6.622 1.00 85.75 84 ILE A O 1
ATOM 637 N N . VAL A 1 85 ? 6.697 16.401 -4.457 1.00 85.62 85 VAL A N 1
ATOM 638 C CA . VAL A 1 85 ? 5.350 16.747 -3.983 1.00 85.62 85 VAL A CA 1
ATOM 639 C C . VAL A 1 85 ? 5.447 18.013 -3.122 1.00 85.62 85 VAL A C 1
ATOM 641 O O . VAL A 1 85 ? 5.906 17.960 -1.982 1.00 85.62 85 VAL A O 1
ATOM 644 N N . MET A 1 86 ? 5.051 19.164 -3.678 1.00 81.06 86 MET A N 1
ATOM 645 C CA . MET A 1 86 ? 5.296 20.504 -3.104 1.00 81.06 86 MET A CA 1
ATOM 646 C C . MET A 1 86 ? 4.003 21.252 -2.823 1.00 81.06 86 MET A C 1
ATOM 648 O O . MET A 1 86 ? 3.160 21.307 -3.716 1.00 81.06 86 MET A O 1
ATOM 652 N N . SER A 1 87 ? 3.877 21.886 -1.652 1.00 80.25 87 SER A N 1
ATOM 653 C CA . SER A 1 87 ? 2.665 22.625 -1.292 1.00 80.25 87 SER A CA 1
ATOM 654 C C . SER A 1 87 ? 2.311 23.686 -2.335 1.00 80.25 87 SER A C 1
ATOM 656 O O . SER A 1 87 ? 3.133 24.528 -2.680 1.00 80.25 87 SER A O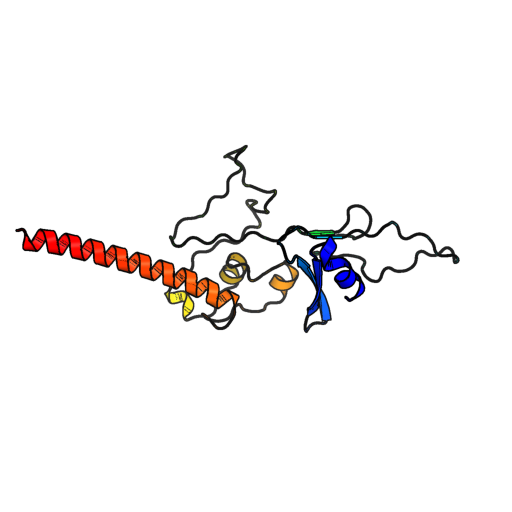 1
ATOM 658 N N . GLY A 1 88 ? 1.068 23.686 -2.815 1.00 76.06 88 GLY A N 1
ATOM 659 C CA . GLY A 1 88 ? 0.582 24.632 -3.822 1.00 76.06 88 GLY A CA 1
ATOM 660 C C . GLY A 1 88 ? 0.494 26.057 -3.282 1.00 76.06 88 GLY A C 1
ATOM 661 O O . GLY A 1 88 ? 0.559 27.013 -4.045 1.00 76.06 88 GLY A O 1
ATOM 662 N N . THR A 1 89 ? 0.397 26.199 -1.958 1.00 79.25 89 THR A N 1
ATOM 663 C CA . THR A 1 89 ? 0.462 27.483 -1.250 1.00 79.25 89 THR A CA 1
ATOM 664 C C . THR A 1 89 ? 1.884 27.887 -0.868 1.00 79.25 89 THR A C 1
ATOM 666 O O . THR A 1 89 ? 2.116 29.055 -0.573 1.00 79.25 89 THR A O 1
ATOM 669 N N . ASP A 1 90 ? 2.835 26.947 -0.862 1.00 72.50 90 ASP A N 1
ATOM 670 C CA . ASP A 1 90 ? 4.223 27.203 -0.483 1.00 72.50 90 ASP A CA 1
ATOM 671 C C . ASP A 1 90 ? 5.171 26.197 -1.148 1.00 72.50 90 ASP A C 1
ATOM 673 O O . ASP A 1 90 ? 5.450 25.115 -0.627 1.00 72.50 90 ASP A O 1
ATOM 677 N N . ALA A 1 91 ? 5.717 26.594 -2.297 1.00 69.88 91 ALA A N 1
ATOM 678 C CA . ALA A 1 91 ? 6.662 25.797 -3.070 1.00 69.88 91 ALA A CA 1
ATOM 679 C C . ALA A 1 91 ? 7.992 25.520 -2.334 1.00 69.88 91 ALA A C 1
ATOM 681 O O . ALA A 1 91 ? 8.866 24.860 -2.879 1.00 69.88 91 ALA A O 1
ATOM 682 N N . LYS A 1 92 ? 8.210 26.008 -1.110 1.00 72.38 92 LYS A N 1
ATOM 683 C CA . LYS A 1 92 ? 9.406 25.656 -0.326 1.00 72.38 92 LYS A CA 1
ATOM 684 C C . LYS A 1 92 ? 9.152 24.523 0.663 1.00 72.38 92 LYS A C 1
ATOM 686 O O . LYS A 1 92 ? 10.111 23.970 1.196 1.00 72.38 92 LYS A O 1
ATOM 691 N N . ASN A 1 93 ? 7.890 24.155 0.882 1.00 72.12 93 ASN A N 1
ATOM 692 C CA . ASN A 1 93 ? 7.487 23.168 1.873 1.00 72.12 93 ASN A CA 1
ATOM 693 C C . ASN A 1 93 ? 6.779 21.967 1.232 1.00 72.12 93 ASN A C 1
ATOM 695 O O . ASN A 1 93 ? 6.004 22.089 0.282 1.00 72.12 93 ASN A O 1
ATOM 699 N N . THR A 1 94 ? 7.046 20.775 1.762 1.00 72.50 94 THR A N 1
ATOM 700 C CA . THR A 1 94 ? 6.392 19.536 1.329 1.00 72.50 94 THR A CA 1
ATOM 701 C C . THR A 1 94 ? 4.997 19.392 1.949 1.00 72.50 94 THR A C 1
ATOM 703 O O . THR A 1 94 ? 4.693 19.983 2.992 1.00 72.50 94 THR A O 1
ATOM 706 N N . TYR A 1 95 ? 4.098 18.649 1.293 1.00 78.88 95 TYR A N 1
ATOM 707 C CA . TYR A 1 95 ? 2.708 18.489 1.746 1.00 78.88 95 TYR A CA 1
ATOM 708 C C . TYR A 1 95 ? 2.591 17.555 2.963 1.00 78.88 95 TYR A C 1
ATOM 710 O O . TYR A 1 95 ? 2.152 16.404 2.868 1.00 78.88 95 TYR A O 1
ATOM 718 N N . LYS A 1 96 ? 2.895 18.091 4.149 1.00 78.62 96 LYS A N 1
ATOM 719 C CA . LYS A 1 96 ? 2.803 17.365 5.424 1.00 78.62 96 LYS A CA 1
ATOM 720 C C . LYS A 1 96 ? 1.404 16.805 5.713 1.00 78.62 96 LYS A C 1
ATOM 722 O O . LYS A 1 96 ? 1.293 15.731 6.295 1.00 78.62 96 LYS A O 1
ATOM 727 N N . ALA A 1 97 ? 0.341 17.496 5.294 1.00 78.62 97 ALA A N 1
ATOM 728 C CA . ALA A 1 97 ? -1.041 17.054 5.516 1.00 78.62 97 ALA A CA 1
ATOM 729 C C . ALA A 1 97 ? -1.367 15.708 4.836 1.00 78.62 97 ALA A C 1
ATOM 731 O O . ALA A 1 97 ? -2.195 14.959 5.342 1.00 78.62 97 ALA A O 1
ATOM 732 N N . LEU A 1 98 ? -0.687 15.383 3.730 1.00 81.75 98 LEU A N 1
ATOM 733 C CA . LEU A 1 98 ? -0.814 14.107 3.014 1.00 81.75 98 LEU A CA 1
ATOM 734 C C . LEU A 1 98 ? 0.257 13.083 3.429 1.00 81.75 98 LEU A C 1
ATOM 736 O O . LEU A 1 98 ? 0.381 12.031 2.807 1.00 81.75 98 LEU A O 1
ATOM 740 N N . GLY A 1 99 ? 1.053 13.389 4.458 1.00 82.44 99 GLY A N 1
ATOM 741 C CA . GLY A 1 99 ? 2.144 12.531 4.921 1.00 82.44 99 GLY A CA 1
ATOM 742 C C . GLY A 1 99 ? 3.416 12.594 4.070 1.00 82.44 99 GLY A C 1
ATOM 743 O O . GLY A 1 99 ? 4.309 11.780 4.285 1.00 82.44 99 GLY A O 1
ATOM 744 N N . PHE A 1 100 ? 3.531 13.549 3.138 1.00 85.25 100 PHE A N 1
ATOM 745 C CA . PHE A 1 100 ? 4.784 13.831 2.432 1.00 85.25 100 PHE A CA 1
ATOM 746 C C . PHE A 1 100 ? 5.589 14.859 3.213 1.00 85.25 100 PHE A C 1
ATOM 748 O O . PHE A 1 100 ? 5.644 16.023 2.831 1.00 85.25 100 PHE A O 1
ATOM 755 N N . ASP A 1 101 ? 6.164 14.457 4.342 1.00 80.00 101 ASP A N 1
ATOM 756 C CA . ASP A 1 101 ? 7.186 15.258 5.011 1.00 80.00 101 ASP A CA 1
ATOM 757 C C . ASP A 1 101 ? 8.597 14.824 4.579 1.00 80.00 101 ASP A C 1
ATOM 759 O O . ASP A 1 101 ? 8.795 13.778 3.964 1.00 80.00 101 ASP A O 1
ATOM 763 N N . ASN A 1 102 ? 9.610 15.637 4.874 1.00 68.62 102 ASN A N 1
ATOM 764 C CA . ASN A 1 102 ? 10.983 15.345 4.445 1.00 68.62 102 ASN A CA 1
ATOM 765 C C . ASN A 1 102 ? 11.655 14.185 5.205 1.00 68.62 102 ASN A C 1
ATOM 767 O O . ASN A 1 102 ? 12.836 13.939 4.968 1.00 68.62 102 ASN A O 1
ATOM 771 N N . LYS A 1 103 ? 10.978 13.509 6.145 1.00 72.56 103 LYS A N 1
ATOM 772 C CA . LYS A 1 103 ? 11.630 12.564 7.070 1.00 72.56 103 LYS A CA 1
ATOM 773 C C . LYS A 1 103 ? 11.078 11.142 6.999 1.00 72.56 103 LYS A C 1
ATOM 775 O O . LYS A 1 103 ? 11.860 10.212 7.170 1.00 72.56 103 LYS A O 1
ATOM 780 N N . ASP A 1 104 ? 9.795 10.967 6.693 1.00 78.19 104 ASP A N 1
ATOM 781 C CA . ASP A 1 104 ? 9.110 9.673 6.815 1.00 78.19 104 ASP A CA 1
ATOM 782 C C . ASP A 1 104 ? 8.591 9.104 5.472 1.00 78.19 104 ASP A C 1
ATOM 784 O O . ASP A 1 104 ? 7.857 8.108 5.447 1.00 78.19 104 ASP A O 1
ATOM 788 N N . VAL A 1 105 ? 8.990 9.688 4.334 1.00 87.00 105 VAL A N 1
ATOM 789 C CA . VAL A 1 105 ? 8.623 9.199 2.992 1.00 87.00 105 VAL A CA 1
ATOM 790 C C . VAL A 1 105 ? 9.615 8.146 2.500 1.00 87.00 105 VAL A C 1
ATOM 792 O O . VAL A 1 105 ? 10.809 8.402 2.358 1.00 87.00 105 VAL A O 1
ATOM 795 N N . ALA A 1 106 ? 9.105 6.958 2.174 1.00 89.62 106 ALA A N 1
ATOM 796 C CA . ALA A 1 106 ? 9.880 5.924 1.498 1.00 89.62 106 ALA A CA 1
ATOM 797 C C . ALA A 1 106 ? 9.902 6.187 -0.013 1.00 89.62 106 ALA A C 1
ATOM 799 O O . ALA A 1 106 ? 8.845 6.266 -0.637 1.00 89.62 106 ALA A O 1
ATOM 800 N N . LYS A 1 107 ? 11.100 6.280 -0.597 1.00 90.69 107 LYS A N 1
ATOM 801 C CA . LYS A 1 107 ? 11.311 6.448 -2.038 1.00 90.69 107 LYS A CA 1
ATOM 802 C C . LYS A 1 107 ? 12.417 5.524 -2.528 1.00 90.69 107 LYS A C 1
ATOM 804 O O . LYS A 1 107 ? 13.398 5.313 -1.820 1.00 90.69 107 LYS A O 1
ATOM 809 N N . THR A 1 108 ? 12.254 4.970 -3.722 1.00 92.44 108 THR A N 1
ATOM 810 C CA . THR A 1 108 ? 13.262 4.122 -4.364 1.00 92.44 108 THR A CA 1
ATOM 811 C C . THR A 1 108 ? 13.015 4.044 -5.866 1.00 92.44 108 THR A C 1
ATOM 813 O O . THR A 1 108 ? 11.909 4.322 -6.328 1.00 92.44 108 THR A O 1
ATOM 816 N N . VAL A 1 109 ? 14.043 3.647 -6.610 1.00 92.19 109 VAL A N 1
ATOM 817 C CA . VAL A 1 109 ? 13.963 3.313 -8.033 1.00 92.19 109 VAL A CA 1
ATOM 818 C C . VAL A 1 109 ? 14.222 1.818 -8.163 1.00 92.19 109 VAL A C 1
ATOM 820 O O . VAL A 1 109 ? 15.134 1.294 -7.526 1.00 92.19 109 VAL A O 1
ATOM 823 N N . VAL A 1 110 ? 13.413 1.135 -8.971 1.00 92.00 110 VAL A N 1
ATOM 824 C CA . VAL A 1 110 ? 13.505 -0.314 -9.185 1.00 92.00 110 VAL A CA 1
ATOM 825 C C . VAL A 1 110 ? 13.704 -0.582 -10.667 1.00 92.00 110 VAL A C 1
ATOM 827 O O . VAL A 1 110 ? 13.029 0.018 -11.501 1.00 92.00 110 VAL A O 1
ATOM 830 N N . ASN A 1 111 ? 14.629 -1.477 -10.993 1.00 90.88 111 ASN A N 1
ATOM 831 C CA . ASN A 1 111 ? 14.952 -1.837 -12.367 1.00 90.88 111 ASN A CA 1
ATOM 832 C C . ASN A 1 111 ? 14.338 -3.187 -12.748 1.00 90.88 111 ASN A C 1
ATOM 834 O O . ASN A 1 111 ? 14.059 -4.027 -11.896 1.00 90.88 111 ASN A O 1
ATOM 838 N N . LEU A 1 112 ? 14.240 -3.454 -14.055 1.00 91.25 112 LEU A N 1
ATOM 839 C CA . LEU A 1 112 ? 13.766 -4.744 -14.575 1.00 91.25 112 LEU A CA 1
ATOM 840 C C . LEU A 1 112 ? 14.591 -5.936 -14.074 1.00 91.25 112 LEU A C 1
ATOM 842 O O . LEU A 1 112 ? 14.050 -7.008 -13.850 1.00 91.25 112 LEU A O 1
ATOM 846 N N . ARG A 1 113 ? 15.893 -5.758 -13.834 1.00 91.12 113 ARG A N 1
ATOM 847 C CA . ARG A 1 113 ? 16.730 -6.829 -13.273 1.00 91.12 113 ARG A CA 1
ATOM 848 C C . ARG A 1 113 ? 16.303 -7.223 -11.857 1.00 91.12 113 ARG A C 1
ATOM 850 O O . ARG A 1 113 ? 16.410 -8.393 -11.496 1.00 91.12 113 ARG A O 1
ATOM 857 N N . ASP A 1 114 ? 15.809 -6.265 -11.080 1.00 89.81 114 ASP A N 1
ATOM 858 C CA . ASP A 1 114 ? 15.469 -6.468 -9.673 1.00 89.81 114 ASP A CA 1
ATOM 859 C C . ASP A 1 114 ? 14.229 -7.363 -9.517 1.00 89.81 114 ASP A C 1
ATOM 861 O O . ASP A 1 114 ? 14.032 -7.954 -8.461 1.00 89.81 114 ASP A O 1
ATOM 865 N N . THR A 1 115 ? 13.432 -7.549 -10.580 1.00 89.81 115 THR A N 1
ATOM 866 C CA . THR A 1 115 ? 12.248 -8.423 -10.562 1.00 89.81 115 THR A CA 1
ATOM 867 C C . THR A 1 115 ? 12.591 -9.912 -10.479 1.00 89.81 115 THR A C 1
ATOM 869 O O . THR A 1 115 ? 11.707 -10.714 -10.185 1.00 89.81 115 THR A O 1
ATOM 872 N N . MET A 1 116 ? 13.845 -10.297 -10.746 1.00 88.62 116 MET A N 1
ATOM 873 C CA . MET A 1 116 ? 14.313 -11.685 -10.622 1.00 88.62 116 MET A CA 1
ATOM 874 C C . MET A 1 116 ? 14.696 -12.060 -9.184 1.00 88.62 116 MET A C 1
ATOM 876 O O . MET A 1 116 ? 14.768 -13.243 -8.859 1.00 88.62 116 MET A O 1
ATOM 880 N N . GLY A 1 117 ? 14.965 -11.069 -8.330 1.00 89.50 117 GLY A N 1
ATOM 881 C CA . GLY A 1 117 ? 15.346 -11.259 -6.933 1.00 89.50 117 GLY A CA 1
ATOM 882 C C . GLY A 1 117 ? 14.225 -10.886 -5.968 1.00 89.50 117 GLY A C 1
ATOM 883 O O . GLY A 1 117 ? 13.196 -10.336 -6.358 1.00 89.50 117 GLY A O 1
ATOM 884 N N . ALA A 1 118 ? 14.429 -11.178 -4.683 1.00 90.62 118 ALA A N 1
ATOM 885 C CA . ALA A 1 118 ? 13.537 -10.706 -3.631 1.00 90.62 118 ALA A CA 1
ATOM 886 C C . ALA A 1 118 ? 13.631 -9.178 -3.498 1.00 90.62 118 ALA A C 1
ATOM 888 O O . ALA A 1 118 ? 14.724 -8.620 -3.372 1.00 90.62 118 ALA A O 1
ATOM 889 N N . PHE A 1 119 ? 12.484 -8.497 -3.488 1.00 91.75 119 PHE A N 1
ATOM 890 C CA . PHE A 1 119 ? 12.460 -7.054 -3.271 1.00 91.75 119 PHE A CA 1
ATOM 891 C C . PHE A 1 119 ? 12.847 -6.711 -1.828 1.00 91.75 119 PHE A C 1
ATOM 893 O O . PHE A 1 119 ? 12.305 -7.264 -0.867 1.00 91.75 119 PHE A O 1
ATOM 900 N N . ASN A 1 120 ? 13.763 -5.753 -1.674 1.00 90.31 120 ASN A N 1
ATOM 901 C CA . ASN A 1 120 ? 14.244 -5.327 -0.364 1.00 90.31 120 ASN A CA 1
ATOM 902 C C . ASN A 1 120 ? 13.180 -4.531 0.430 1.00 90.31 120 ASN A C 1
ATOM 904 O O . ASN A 1 120 ? 12.105 -4.173 -0.065 1.00 90.31 120 ASN A O 1
ATOM 908 N N . LYS A 1 121 ? 13.494 -4.222 1.695 1.00 89.00 121 LYS A N 1
ATOM 909 C CA . LYS A 1 121 ? 12.599 -3.483 2.605 1.00 89.00 121 LYS A CA 1
ATOM 910 C C . LYS A 1 121 ? 12.214 -2.084 2.097 1.00 89.00 121 LYS A C 1
ATOM 912 O O . LYS A 1 121 ? 11.110 -1.619 2.395 1.00 89.00 121 LYS A O 1
ATOM 917 N N . ASP A 1 122 ? 13.092 -1.434 1.336 1.00 90.00 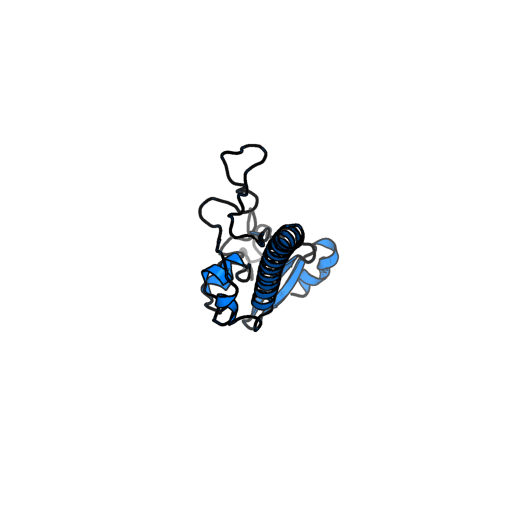122 ASP A N 1
ATOM 918 C CA . ASP A 1 122 ? 12.887 -0.071 0.844 1.00 90.00 122 ASP A CA 1
ATOM 919 C C . ASP A 1 122 ? 11.889 -0.082 -0.318 1.00 90.00 122 ASP A C 1
ATOM 921 O O . ASP A 1 122 ? 10.923 0.683 -0.300 1.00 90.00 122 ASP A O 1
ATOM 925 N N . VAL A 1 123 ? 12.023 -1.044 -1.242 1.00 91.44 123 VAL A N 1
ATOM 926 C CA . VAL A 1 123 ? 11.026 -1.333 -2.288 1.00 91.44 123 VAL A CA 1
ATOM 927 C C . VAL A 1 123 ? 9.687 -1.701 -1.676 1.00 91.44 123 VAL A C 1
ATOM 929 O O . VAL A 1 123 ? 8.667 -1.131 -2.053 1.00 91.44 123 VAL A O 1
ATOM 932 N N . LYS A 1 124 ? 9.672 -2.571 -0.662 1.00 91.12 124 LYS A N 1
ATOM 933 C CA . LYS A 1 124 ? 8.436 -2.937 0.039 1.00 91.12 124 LYS A CA 1
ATOM 934 C C . LYS A 1 124 ? 7.706 -1.723 0.624 1.00 91.12 124 LYS A C 1
ATOM 936 O O . LYS A 1 124 ? 6.478 -1.636 0.546 1.00 91.12 124 LYS A O 1
ATOM 941 N N . SER A 1 125 ? 8.445 -0.804 1.243 1.00 91.19 125 SER A N 1
ATOM 942 C CA . SER A 1 125 ? 7.861 0.392 1.850 1.00 91.19 125 SER A CA 1
ATOM 943 C C . SER A 1 125 ? 7.384 1.393 0.793 1.00 91.19 125 SER A C 1
ATOM 945 O O . SER A 1 125 ? 6.250 1.863 0.884 1.00 91.19 125 SER A O 1
ATOM 947 N N . ALA A 1 126 ? 8.205 1.666 -0.227 1.00 91.62 126 ALA A N 1
ATOM 948 C CA . ALA A 1 126 ? 7.890 2.602 -1.307 1.00 91.62 126 ALA A CA 1
ATOM 949 C C . ALA A 1 126 ? 6.710 2.124 -2.177 1.00 91.62 126 ALA A C 1
ATOM 951 O O . ALA A 1 126 ? 5.831 2.914 -2.508 1.00 91.62 126 ALA A O 1
ATOM 952 N N . ALA A 1 127 ? 6.617 0.818 -2.448 1.00 91.50 127 ALA A N 1
ATOM 953 C CA . ALA A 1 127 ? 5.517 0.194 -3.192 1.00 91.50 127 ALA A CA 1
ATOM 954 C C . ALA A 1 127 ? 4.179 0.136 -2.421 1.00 91.50 127 ALA A C 1
ATOM 956 O O . ALA A 1 127 ? 3.185 -0.394 -2.921 1.00 91.50 127 ALA A O 1
ATOM 957 N N . GLY A 1 128 ? 4.140 0.619 -1.173 1.00 89.56 128 GLY A N 1
ATOM 958 C CA . GLY A 1 128 ? 2.919 0.660 -0.367 1.00 89.56 128 GLY A CA 1
ATOM 959 C C . GLY A 1 128 ? 2.493 -0.691 0.220 1.00 89.56 128 GLY A C 1
ATOM 960 O O . GLY A 1 128 ? 1.352 -0.837 0.655 1.00 89.56 128 GLY A O 1
ATOM 961 N N . ALA A 1 129 ? 3.382 -1.689 0.272 1.00 88.69 129 ALA A N 1
ATOM 962 C CA . ALA A 1 129 ? 3.069 -2.982 0.890 1.00 88.69 129 ALA A CA 1
ATOM 963 C C . ALA A 1 129 ? 3.073 -2.925 2.431 1.00 88.69 129 ALA A C 1
ATOM 965 O O . ALA A 1 129 ? 2.427 -3.736 3.091 1.00 88.69 129 ALA A O 1
ATOM 966 N N . ASN A 1 130 ? 3.776 -1.954 3.023 1.00 87.56 130 ASN A N 1
ATOM 967 C CA . ASN A 1 130 ? 3.719 -1.692 4.460 1.00 87.56 130 ASN A CA 1
ATOM 968 C C . ASN A 1 130 ? 2.632 -0.651 4.774 1.00 87.56 130 ASN A C 1
ATOM 970 O O . ASN A 1 130 ? 2.855 0.553 4.649 1.00 87.56 130 ASN A O 1
ATOM 974 N N . PHE A 1 131 ? 1.467 -1.106 5.236 1.00 81.88 131 PHE A N 1
ATOM 975 C CA . PHE A 1 131 ? 0.337 -0.217 5.546 1.00 81.88 131 PHE A CA 1
ATOM 976 C C . PHE A 1 131 ? 0.563 0.660 6.785 1.00 81.88 131 PHE A C 1
ATOM 978 O O . PHE A 1 131 ? 0.074 1.782 6.854 1.00 81.88 131 PHE A O 1
ATOM 985 N N . ASN A 1 132 ? 1.306 0.159 7.773 1.00 80.38 132 ASN A N 1
ATOM 986 C CA . ASN A 1 132 ? 1.627 0.878 9.004 1.00 80.38 132 ASN A CA 1
ATOM 987 C C . ASN A 1 132 ? 2.963 0.386 9.591 1.00 80.38 132 ASN A C 1
ATOM 989 O O . ASN A 1 132 ? 3.549 -0.591 9.114 1.00 80.38 132 ASN A O 1
ATOM 993 N N . LYS A 1 133 ? 3.434 1.049 10.656 1.00 80.94 133 LYS A N 1
ATOM 994 C CA . LYS A 1 133 ? 4.690 0.690 11.338 1.00 80.94 133 LYS A CA 1
ATOM 995 C C . LYS A 1 133 ? 4.675 -0.733 11.918 1.00 80.94 133 LYS A C 1
ATOM 997 O O . LYS A 1 133 ? 5.708 -1.387 11.898 1.00 80.94 133 LYS A O 1
ATOM 1002 N N . VAL A 1 134 ? 3.518 -1.235 12.361 1.00 78.50 134 VAL A N 1
ATOM 1003 C CA . VAL A 1 134 ? 3.369 -2.591 12.933 1.00 78.50 134 VAL A CA 1
ATOM 1004 C C . VAL A 1 134 ? 3.545 -3.680 11.867 1.00 78.50 134 VAL A C 1
ATOM 1006 O O . VAL A 1 134 ? 4.146 -4.722 12.113 1.00 78.50 134 VAL A O 1
ATOM 1009 N N . VAL A 1 135 ? 3.031 -3.451 10.658 1.00 80.06 135 VAL A N 1
ATOM 1010 C CA . VAL A 1 135 ? 3.222 -4.350 9.512 1.00 80.06 135 VAL A CA 1
ATOM 1011 C C . VAL A 1 135 ? 4.667 -4.278 9.019 1.00 80.06 135 VAL A C 1
ATOM 1013 O O . VAL A 1 135 ? 5.244 -5.313 8.692 1.00 80.06 135 VAL A O 1
ATOM 1016 N N . ALA A 1 136 ? 5.274 -3.087 9.032 1.00 80.50 136 ALA A N 1
ATOM 1017 C CA . ALA A 1 136 ? 6.681 -2.910 8.681 1.00 80.50 136 ALA A CA 1
ATOM 1018 C C . ALA A 1 136 ? 7.627 -3.637 9.654 1.00 80.50 136 ALA A C 1
ATOM 1020 O O . ALA A 1 136 ? 8.561 -4.298 9.210 1.00 80.50 136 ALA A O 1
ATOM 1021 N N . SER A 1 137 ? 7.363 -3.580 10.965 1.00 78.56 137 SER A N 1
ATOM 1022 C CA . SER A 1 137 ? 8.167 -4.276 11.982 1.00 78.56 137 SER A CA 1
ATOM 1023 C C . SER A 1 137 ? 7.978 -5.794 11.977 1.00 78.56 137 SER A C 1
ATOM 1025 O O . SER A 1 137 ? 8.799 -6.513 12.530 1.00 78.56 137 SER A O 1
ATOM 1027 N N . GLY A 1 138 ? 6.904 -6.296 11.360 1.00 74.50 138 GLY A N 1
ATOM 1028 C CA . GLY A 1 138 ? 6.601 -7.725 11.281 1.00 74.50 138 GLY A CA 1
ATOM 1029 C C . GLY A 1 138 ? 7.499 -8.531 10.337 1.00 74.50 138 GLY A C 1
ATOM 1030 O O . GLY A 1 138 ? 7.251 -9.723 10.184 1.00 74.50 138 GLY A O 1
ATOM 1031 N N . GLY A 1 139 ? 8.477 -7.901 9.673 1.00 70.38 139 GLY A N 1
ATOM 1032 C CA . GLY A 1 139 ? 9.561 -8.577 8.947 1.00 70.38 139 GLY A CA 1
ATOM 1033 C C . GLY A 1 139 ? 9.164 -9.374 7.700 1.00 70.38 139 GLY A C 1
ATOM 1034 O O . GLY A 1 139 ? 10.031 -9.974 7.082 1.00 70.38 139 GLY A O 1
ATOM 1035 N N . ALA A 1 140 ? 7.887 -9.386 7.307 1.00 78.69 140 ALA A N 1
ATOM 1036 C CA . ALA A 1 140 ? 7.450 -10.111 6.117 1.00 78.69 140 ALA A CA 1
ATOM 1037 C C . ALA A 1 140 ? 8.135 -9.547 4.864 1.00 78.69 140 ALA A C 1
ATOM 1039 O O . ALA A 1 140 ? 8.144 -8.331 4.660 1.00 78.69 140 ALA A O 1
ATOM 1040 N N . GLU A 1 141 ? 8.684 -10.407 4.020 1.00 82.56 141 GLU A N 1
ATOM 1041 C CA . GLU A 1 141 ? 9.273 -9.986 2.751 1.00 82.56 141 GLU A CA 1
ATOM 1042 C C . GLU A 1 141 ? 8.178 -9.701 1.716 1.00 82.56 141 GLU A C 1
ATOM 1044 O O . GLU A 1 141 ? 7.061 -10.210 1.814 1.00 82.56 141 GLU A O 1
ATOM 1049 N N . LEU A 1 142 ? 8.477 -8.854 0.726 1.00 84.25 142 LEU A N 1
ATOM 1050 C CA . LEU A 1 142 ? 7.581 -8.668 -0.423 1.00 84.25 142 LEU A CA 1
ATOM 1051 C C . LEU A 1 142 ? 7.643 -9.868 -1.389 1.00 84.25 142 LEU A C 1
ATOM 1053 O O . LEU A 1 142 ? 6.754 -10.021 -2.222 1.00 84.25 142 LEU A O 1
ATOM 1057 N N . GLY A 1 143 ? 8.667 -10.715 -1.256 1.00 86.31 143 GLY A N 1
ATOM 1058 C CA . GLY A 1 143 ? 8.944 -11.820 -2.165 1.00 86.31 143 GLY A CA 1
ATOM 1059 C C . GLY A 1 143 ? 9.636 -11.362 -3.448 1.00 86.31 143 GLY A C 1
ATOM 1060 O O . GLY A 1 143 ? 9.887 -10.172 -3.661 1.00 86.31 143 GLY A O 1
ATOM 1061 N N . ALA A 1 144 ? 9.978 -12.335 -4.289 1.00 87.88 144 ALA A N 1
ATOM 1062 C CA . ALA A 1 144 ? 10.568 -12.084 -5.596 1.00 87.88 144 ALA A CA 1
ATOM 1063 C C . ALA A 1 144 ? 9.486 -11.876 -6.660 1.00 87.88 144 ALA A C 1
ATOM 1065 O O . ALA A 1 144 ? 8.497 -12.619 -6.709 1.00 87.88 144 ALA A O 1
ATOM 1066 N N . GLY A 1 145 ? 9.684 -10.864 -7.507 1.00 88.94 145 GLY A N 1
ATOM 1067 C CA . GLY A 1 145 ? 8.858 -10.594 -8.681 1.00 88.94 145 GLY A CA 1
ATOM 1068 C C . GLY A 1 145 ? 7.353 -10.546 -8.389 1.00 88.94 145 GLY A C 1
ATOM 1069 O O . GLY A 1 145 ? 6.870 -9.684 -7.659 1.00 88.94 145 GLY A O 1
ATOM 1070 N N . VAL A 1 146 ? 6.606 -11.480 -8.983 1.00 93.06 146 VAL A N 1
ATOM 1071 C CA . VAL A 1 146 ? 5.129 -11.504 -9.003 1.00 93.06 146 VAL A CA 1
ATOM 1072 C C . VAL A 1 146 ? 4.497 -12.424 -7.949 1.00 93.06 146 VAL A C 1
ATOM 1074 O O . VAL A 1 146 ? 3.305 -12.708 -8.008 1.00 93.06 146 VAL A O 1
ATOM 1077 N N . THR A 1 147 ? 5.273 -12.907 -6.977 1.00 92.44 147 THR A N 1
ATOM 1078 C CA . THR A 1 147 ? 4.792 -13.880 -5.970 1.00 92.44 147 THR A CA 1
ATOM 1079 C C . THR A 1 147 ? 3.824 -13.289 -4.942 1.00 92.44 147 THR A C 1
ATOM 1081 O O . THR A 1 147 ? 3.138 -14.029 -4.241 1.00 92.44 147 THR A O 1
ATOM 1084 N N . THR A 1 148 ? 3.723 -11.961 -4.861 1.00 91.62 148 THR A N 1
ATOM 1085 C CA . THR A 1 148 ? 2.739 -11.258 -4.031 1.00 91.62 148 THR A CA 1
ATOM 1086 C C . THR A 1 148 ? 1.948 -10.263 -4.867 1.00 91.62 148 THR A C 1
ATOM 1088 O O . THR A 1 148 ? 2.455 -9.732 -5.850 1.00 91.62 148 THR A O 1
ATOM 1091 N N . LEU A 1 149 ? 0.719 -9.940 -4.448 1.00 91.69 149 LEU A N 1
ATOM 1092 C CA . LEU A 1 149 ? -0.131 -8.965 -5.146 1.00 91.69 149 LEU A CA 1
ATOM 1093 C C . LEU A 1 149 ? 0.582 -7.617 -5.351 1.00 91.69 149 LEU A C 1
ATOM 1095 O O . LEU A 1 149 ? 0.545 -7.039 -6.434 1.00 91.69 149 LEU A O 1
ATOM 1099 N N . ARG A 1 150 ? 1.261 -7.119 -4.309 1.00 91.44 150 ARG A N 1
ATOM 1100 C CA . ARG A 1 150 ? 2.019 -5.861 -4.373 1.00 91.44 150 ARG A CA 1
ATOM 1101 C C . ARG A 1 150 ? 3.271 -5.994 -5.243 1.00 91.44 150 ARG A C 1
ATOM 1103 O O . ARG A 1 150 ? 3.539 -5.074 -6.005 1.00 91.44 150 ARG A O 1
ATOM 1110 N N . GLY A 1 151 ? 3.984 -7.120 -5.181 1.00 92.75 151 GLY A N 1
ATOM 1111 C CA . GLY A 1 151 ? 5.104 -7.402 -6.082 1.00 92.75 151 GLY A CA 1
ATOM 1112 C C . GLY A 1 151 ? 4.671 -7.434 -7.550 1.00 92.75 151 GLY A C 1
ATOM 1113 O O . GLY A 1 151 ? 5.283 -6.773 -8.380 1.00 92.75 151 GLY A O 1
ATOM 1114 N N . ALA A 1 152 ? 3.552 -8.092 -7.860 1.00 94.25 152 ALA A N 1
ATOM 1115 C CA . ALA A 1 152 ? 3.002 -8.160 -9.212 1.00 94.25 152 ALA A CA 1
ATOM 1116 C C . ALA A 1 152 ? 2.645 -6.780 -9.783 1.00 94.25 152 ALA A C 1
ATOM 1118 O O . ALA A 1 152 ? 2.981 -6.494 -10.929 1.00 94.25 152 ALA A O 1
ATOM 1119 N N . MET A 1 153 ? 2.039 -5.901 -8.978 1.00 94.38 153 MET A N 1
ATOM 1120 C CA . MET A 1 153 ? 1.768 -4.518 -9.396 1.00 94.38 153 MET A CA 1
ATOM 1121 C C . MET A 1 153 ? 3.058 -3.728 -9.658 1.00 94.38 153 MET A C 1
ATOM 1123 O O . MET A 1 153 ? 3.139 -3.010 -10.646 1.00 94.38 153 MET A O 1
ATOM 1127 N N . VAL A 1 154 ? 4.094 -3.903 -8.829 1.00 93.25 154 VAL A N 1
ATOM 1128 C CA . VAL A 1 154 ? 5.406 -3.271 -9.067 1.00 93.25 154 VAL A CA 1
ATOM 1129 C C . VAL A 1 154 ? 6.036 -3.781 -10.364 1.00 93.25 154 VAL A C 1
ATOM 1131 O O . VAL A 1 154 ? 6.543 -2.991 -11.154 1.00 93.25 154 VAL A O 1
ATOM 1134 N N . VAL A 1 155 ? 5.990 -5.091 -10.617 1.00 94.81 155 VAL A N 1
ATOM 1135 C CA . VAL A 1 155 ? 6.524 -5.682 -11.854 1.00 94.81 155 VAL A CA 1
ATOM 1136 C C . VAL A 1 155 ? 5.759 -5.196 -13.087 1.00 94.81 155 VAL A C 1
ATOM 1138 O O . VAL A 1 155 ? 6.383 -4.992 -14.125 1.00 94.81 155 VAL A O 1
ATOM 1141 N N . MET A 1 156 ? 4.447 -4.966 -12.983 1.00 95.31 156 MET A N 1
ATOM 1142 C CA . MET A 1 156 ? 3.643 -4.398 -14.070 1.00 95.31 156 MET A CA 1
ATOM 1143 C C . MET A 1 156 ? 4.139 -3.001 -14.469 1.00 95.31 156 MET A C 1
ATOM 1145 O O . MET A 1 156 ? 4.421 -2.779 -15.646 1.00 95.31 156 MET A O 1
ATOM 1149 N N . ASP A 1 157 ? 4.346 -2.106 -13.498 1.00 94.00 157 ASP A N 1
ATOM 1150 C CA . ASP A 1 157 ? 4.899 -0.765 -13.744 1.00 94.00 157 ASP A CA 1
ATOM 1151 C C . ASP A 1 157 ? 6.317 -0.849 -14.348 1.00 94.00 157 ASP A C 1
ATOM 1153 O O . ASP A 1 157 ? 6.662 -0.139 -15.295 1.00 94.00 157 ASP A O 1
ATOM 1157 N N . ILE A 1 158 ? 7.157 -1.762 -13.852 1.00 93.81 158 ILE A N 1
ATOM 1158 C CA . ILE A 1 158 ? 8.516 -1.958 -14.378 1.00 93.81 158 ILE A CA 1
ATOM 1159 C C . ILE A 1 158 ? 8.486 -2.453 -15.833 1.00 93.81 158 ILE A C 1
ATOM 1161 O O . ILE A 1 158 ? 9.256 -1.970 -16.667 1.00 93.81 158 ILE A O 1
ATOM 1165 N N . ALA A 1 159 ? 7.598 -3.395 -16.159 1.00 94.50 159 ALA A N 1
ATOM 1166 C CA . ALA A 1 159 ? 7.431 -3.904 -17.516 1.00 94.50 159 ALA A CA 1
ATOM 1167 C C . ALA A 1 159 ? 6.902 -2.820 -18.471 1.00 94.50 159 ALA A C 1
ATOM 1169 O O . ALA A 1 159 ? 7.370 -2.719 -19.610 1.00 94.50 159 ALA A O 1
ATOM 1170 N N . GLU A 1 160 ? 5.984 -1.967 -18.007 1.00 94.94 160 GLU A N 1
ATOM 1171 C CA . GLU A 1 160 ? 5.510 -0.814 -18.775 1.00 94.94 160 GLU A CA 1
ATOM 1172 C C . GLU A 1 160 ? 6.654 0.174 -19.055 1.00 94.94 160 GLU A C 1
ATOM 1174 O O . GLU A 1 160 ? 6.838 0.607 -20.195 1.00 94.94 160 GLU A O 1
ATOM 1179 N N . SER A 1 161 ? 7.469 0.489 -18.043 1.00 95.19 161 SER A N 1
ATOM 1180 C CA . SER A 1 161 ? 8.652 1.344 -18.201 1.00 95.19 161 SER A CA 1
ATOM 1181 C C . SER A 1 161 ? 9.643 0.766 -19.222 1.00 95.19 161 SER A C 1
ATOM 1183 O O . SER A 1 161 ? 10.069 1.469 -20.141 1.00 95.19 161 SER A O 1
ATOM 1185 N N . ALA A 1 162 ? 9.949 -0.533 -19.131 1.00 94.75 162 ALA A N 1
ATOM 1186 C CA . ALA A 1 162 ? 10.850 -1.209 -20.062 1.00 94.75 162 ALA A CA 1
ATOM 1187 C C . ALA A 1 162 ? 10.324 -1.184 -21.507 1.00 94.75 162 ALA A C 1
ATOM 1189 O O . ALA A 1 162 ? 11.089 -0.921 -22.436 1.00 94.75 162 ALA A O 1
ATOM 1190 N N . THR A 1 163 ? 9.019 -1.393 -21.698 1.00 95.00 163 THR A N 1
ATOM 1191 C CA . THR A 1 163 ? 8.381 -1.343 -23.024 1.00 95.00 163 THR A CA 1
ATOM 1192 C C . THR A 1 163 ? 8.482 0.058 -23.627 1.00 95.00 163 THR A C 1
ATOM 1194 O O . THR A 1 163 ? 8.932 0.200 -24.761 1.00 95.00 163 THR A O 1
ATOM 1197 N N . LYS A 1 164 ? 8.203 1.110 -22.842 1.00 94.31 164 LYS A N 1
ATOM 1198 C CA . LYS A 1 164 ? 8.352 2.510 -23.285 1.00 94.31 164 LYS A CA 1
ATOM 1199 C C . LYS A 1 164 ? 9.783 2.851 -23.706 1.00 94.31 164 LYS A C 1
ATOM 1201 O O . LYS A 1 164 ? 9.982 3.598 -24.663 1.00 94.31 164 LYS A O 1
ATOM 1206 N N . ILE A 1 165 ? 10.785 2.316 -23.004 1.00 94.44 165 ILE A N 1
ATOM 1207 C CA . ILE A 1 165 ? 12.198 2.507 -23.363 1.00 94.44 165 ILE A CA 1
ATOM 1208 C C . ILE A 1 165 ? 12.521 1.796 -24.684 1.00 94.44 165 ILE A C 1
ATOM 1210 O O . ILE A 1 165 ? 13.158 2.393 -25.551 1.00 94.44 165 ILE A O 1
ATOM 1214 N N . LEU A 1 166 ? 12.062 0.554 -24.869 1.00 95.94 166 LEU A N 1
ATOM 1215 C CA . LEU A 1 166 ? 12.268 -0.191 -26.115 1.00 95.94 166 LEU A CA 1
ATOM 1216 C C . LEU A 1 166 ? 11.581 0.471 -27.312 1.00 95.94 166 LEU A C 1
ATOM 1218 O O . LEU A 1 166 ? 12.172 0.524 -28.388 1.00 95.94 166 LEU A O 1
ATOM 1222 N N . ASP A 1 167 ? 10.378 1.011 -27.131 1.00 96.62 167 ASP A N 1
ATOM 1223 C CA . ASP A 1 167 ? 9.661 1.719 -28.192 1.00 96.62 167 ASP A CA 1
ATOM 1224 C C . ASP A 1 167 ? 10.390 2.995 -28.616 1.00 96.62 167 ASP A C 1
ATOM 1226 O O . ASP A 1 167 ? 10.515 3.256 -29.813 1.00 96.62 167 ASP A O 1
ATOM 1230 N N . ARG A 1 168 ? 10.961 3.748 -27.665 1.00 95.31 168 ARG A N 1
ATOM 1231 C CA . ARG A 1 168 ? 11.831 4.888 -27.991 1.00 95.31 168 ARG A CA 1
ATOM 1232 C C . ARG A 1 168 ? 13.050 4.443 -28.800 1.00 95.31 168 ARG A C 1
ATOM 1234 O O . ARG A 1 168 ? 13.313 5.023 -29.844 1.00 95.31 168 ARG A O 1
ATOM 1241 N N . ILE A 1 169 ? 13.749 3.390 -28.369 1.00 96.56 169 ILE A N 1
ATOM 1242 C CA . ILE A 1 169 ? 14.921 2.870 -29.094 1.00 96.56 169 ILE A CA 1
ATOM 1243 C C . ILE A 1 169 ? 14.533 2.423 -30.511 1.00 96.56 169 ILE A C 1
ATOM 1245 O O . ILE A 1 169 ? 15.251 2.706 -31.466 1.00 96.56 169 ILE A O 1
ATOM 1249 N N . ARG A 1 170 ? 13.387 1.752 -30.675 1.00 97.25 170 ARG A N 1
ATOM 1250 C CA . ARG A 1 170 ? 12.873 1.350 -31.994 1.00 97.25 170 ARG A CA 1
ATOM 1251 C C . ARG A 1 170 ? 12.549 2.552 -32.876 1.00 97.25 170 ARG A C 1
ATOM 1253 O O . ARG A 1 170 ? 12.869 2.519 -34.061 1.00 97.25 170 ARG A O 1
ATOM 1260 N N . ALA A 1 171 ? 11.949 3.598 -32.313 1.00 97.81 171 ALA A N 1
ATOM 1261 C CA . ALA A 1 171 ? 11.670 4.835 -33.034 1.00 97.81 171 ALA A CA 1
ATOM 1262 C C . ALA A 1 171 ? 12.965 5.538 -33.476 1.00 97.81 171 ALA A C 1
ATOM 1264 O O . ALA A 1 171 ? 13.079 5.924 -34.639 1.00 97.81 171 ALA A O 1
ATOM 1265 N N . ASP A 1 172 ? 13.962 5.626 -32.591 1.00 97.38 172 ASP A N 1
ATOM 1266 C CA . ASP A 1 172 ? 15.263 6.225 -32.898 1.00 97.38 172 ASP A CA 1
ATOM 1267 C C . ASP A 1 172 ? 15.970 5.438 -34.016 1.00 97.38 172 ASP A C 1
ATOM 1269 O O . ASP A 1 172 ? 16.395 6.023 -35.013 1.00 97.38 172 ASP A O 1
ATOM 1273 N N . LEU A 1 173 ? 16.003 4.103 -33.923 1.00 96.38 173 LEU A N 1
ATOM 1274 C CA . LEU A 1 173 ? 16.560 3.236 -34.968 1.00 96.38 173 LEU A CA 1
ATOM 1275 C C . LEU A 1 173 ? 15.828 3.388 -36.309 1.00 96.38 173 LEU A C 1
ATOM 1277 O O . LEU A 1 173 ? 16.480 3.496 -37.347 1.00 96.38 173 LEU A O 1
ATOM 1281 N N . GLY A 1 174 ? 14.494 3.435 -36.301 1.00 96.25 174 GLY A N 1
ATOM 1282 C CA . GLY A 1 174 ? 13.698 3.652 -37.511 1.00 96.25 174 GLY A CA 1
ATOM 1283 C C . GLY A 1 174 ? 13.961 5.016 -38.152 1.00 96.25 174 GLY A C 1
ATOM 1284 O O . GLY A 1 174 ? 14.055 5.114 -39.374 1.00 96.25 174 GLY A O 1
ATOM 1285 N N . SER A 1 175 ? 14.150 6.062 -37.341 1.00 96.38 175 SER A N 1
ATOM 1286 C CA . SER A 1 175 ? 14.469 7.405 -37.839 1.00 96.38 175 SER A CA 1
ATOM 1287 C C . SER A 1 175 ? 15.839 7.461 -38.527 1.00 96.38 175 SER A C 1
ATOM 1289 O O . SER A 1 175 ? 15.962 8.046 -39.603 1.00 96.38 175 SER A O 1
ATOM 1291 N N . VAL A 1 176 ? 16.846 6.778 -37.968 1.00 95.38 176 VAL A N 1
ATOM 1292 C CA . VAL A 1 176 ? 18.192 6.679 -38.555 1.00 95.38 176 VAL A CA 1
ATOM 1293 C C . VAL A 1 176 ? 18.171 5.851 -39.840 1.00 95.38 176 VAL A C 1
ATOM 1295 O O . VAL A 1 176 ? 18.789 6.244 -40.826 1.00 95.38 176 VAL A O 1
ATOM 1298 N N . GLN A 1 177 ? 17.433 4.737 -39.874 1.00 92.00 177 GLN A N 1
ATOM 1299 C CA . GLN A 1 177 ? 17.257 3.949 -41.101 1.00 92.00 177 GLN A CA 1
ATOM 1300 C C . GLN A 1 177 ? 16.586 4.769 -42.207 1.00 92.00 177 GLN A C 1
ATOM 1302 O O . GLN A 1 177 ? 17.037 4.732 -43.349 1.00 92.00 177 GLN A O 1
ATOM 1307 N N . GLY A 1 178 ? 15.560 5.555 -41.867 1.00 92.19 178 GLY A N 1
ATOM 1308 C CA . GLY A 1 178 ? 14.916 6.468 -42.810 1.00 92.19 178 GLY A CA 1
ATOM 1309 C C . GLY A 1 178 ? 15.887 7.496 -43.397 1.00 92.19 178 GLY A C 1
ATOM 1310 O O . GLY A 1 178 ? 15.856 7.745 -44.600 1.00 92.19 178 GLY A O 1
ATOM 1311 N N . GLN A 1 179 ? 16.792 8.044 -42.580 1.00 91.50 179 GLN A N 1
ATOM 1312 C CA . GLN A 1 179 ? 17.840 8.952 -43.056 1.00 91.50 179 GLN A CA 1
ATOM 1313 C C . GLN A 1 179 ? 18.857 8.243 -43.962 1.00 91.50 179 GLN A C 1
ATOM 1315 O O . GLN A 1 179 ? 19.185 8.778 -45.013 1.00 91.50 179 G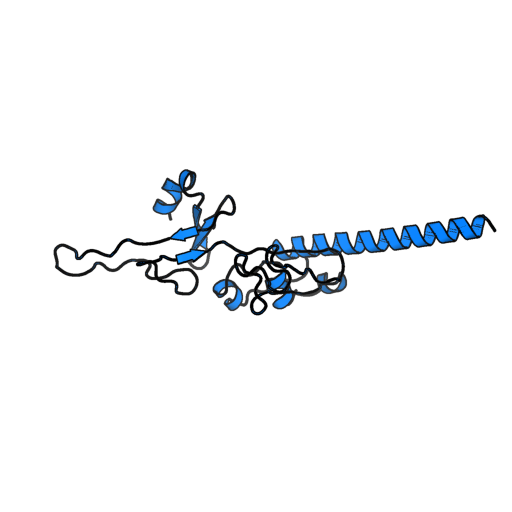LN A O 1
ATOM 1320 N N . MET A 1 180 ? 19.310 7.038 -43.599 1.00 86.31 180 MET A N 1
ATOM 1321 C CA . MET A 1 180 ? 20.320 6.280 -44.354 1.00 86.31 180 MET A CA 1
ATOM 1322 C C . MET A 1 180 ? 19.813 5.762 -45.708 1.00 86.31 180 MET A C 1
ATOM 1324 O O . MET A 1 180 ? 20.588 5.655 -46.646 1.00 86.31 180 MET A O 1
ATOM 1328 N N . ILE A 1 181 ? 18.525 5.430 -45.833 1.00 86.81 181 ILE A N 1
ATOM 1329 C CA . ILE A 1 181 ? 17.928 5.028 -47.122 1.00 86.81 181 ILE A CA 1
ATOM 1330 C C . ILE A 1 181 ? 17.737 6.244 -48.042 1.00 86.81 181 ILE A C 1
ATOM 1332 O O . ILE A 1 181 ? 17.713 6.105 -49.262 1.00 86.81 181 ILE A O 1
ATOM 1336 N N . SER A 1 182 ? 17.577 7.435 -47.459 1.00 76.38 182 SER A N 1
ATOM 1337 C CA . SER A 1 182 ? 17.403 8.680 -48.207 1.00 76.38 182 SER A CA 1
ATOM 1338 C C . SER A 1 182 ? 18.721 9.287 -48.712 1.00 76.38 182 SER A C 1
ATOM 1340 O O . SER A 1 182 ? 18.657 10.254 -49.476 1.00 76.38 182 SER A O 1
ATOM 1342 N N . THR A 1 183 ? 19.877 8.776 -48.273 1.00 66.44 183 THR A N 1
ATOM 1343 C CA . THR A 1 183 ? 21.222 9.162 -48.744 1.00 66.44 183 THR A CA 1
ATOM 1344 C C . THR A 1 183 ? 21.743 8.187 -49.782 1.00 66.44 183 THR A C 1
ATOM 1346 O O . THR A 1 183 ? 22.261 8.664 -50.814 1.00 66.44 183 THR A O 1
#

Foldseek 3Di:
DVVVVVCCVPQQWDWDADPVRDIDIDRNVQAKDWAADEPQDQDPVRHRDDDPDQADQVRHGRYDRTDIDNWADADDDLDPDDDAAADPVGRVAHDVVRVPHPPPAQDDDDALVQLQFFDDLSCCVNLCVQRGPVSSVVPDTCGHACPHPSSVVVNVSNVVSVVVVVVVVVVVVVVVVVVVVVD

Sequence (183 aa):
VQAFNAVTNQTGVEAYTDERGRLNLRSVDGRGIKISIGKNEKGQNGKVPEVAVKSMNGGQKLEGKGSENYGRLSLSRLDSRDIIVMSGTDAKNTYKALGFDNKDVAKTVVNLRDTMGAFNKDVKSAAGANFNKVVASGGAELGAGVTTLRGAMVVMDIAESATKILDRIRADLGSVQGQMIST

Organism: NCBI:txid37372

Secondary structure (DSSP, 8-state):
-HHHHTTHHHH-EEEEE-TT--EEEEESSSPPEEE-B---PPPTTSSPPPPS--EETTTEESBTT-EEE--------SSSS----EETTEEEEE-GGGT--TTT-------GGGGGSBPPHHHHHHTT---SHHHHHT-----BTTSSHHHHHHHHHHHHHHHHHHHHHHHHHHHHHHHHH--